Protein AF-A0A6P0RLU9-F1 (afdb_monomer)

Foldseek 3Di:
DVVVVVVVVVVVVVVVVVVVVVCCCVVVCPPLNVVVVCCLVDVVNVVVLLVVVVVLCVVVCVVDPPVLVVLVVLLSVLLSQCLVVVLPLVRNLVSCVVPLVSLAVSNLVSQLVSLCSLVVPDDPDSSSVSSNVSSLSSLQSSLVSLCPRPDHDNVSSVSSNVSHPDPDD

Mean predicted aligned error: 12.02 Å

Radius of gyration: 22.47 Å; Cα contacts (8 Å, |Δi|>4): 99; chains: 1; bounding box: 46×32×80 Å

Solvent-accessible surface area (backbone atoms only — not comparable to full-atom values): 9564 Å² total; per-residue (Å²): 115,68,69,62,53,52,53,52,52,52,51,51,53,52,51,51,53,51,49,49,52,51,47,50,50,64,70,67,42,48,71,66,55,55,52,47,53,47,42,72,72,33,67,70,51,43,53,55,50,49,54,52,49,57,61,58,45,51,68,52,54,75,78,45,62,74,90,48,48,66,41,50,54,48,50,54,51,52,38,50,52,20,55,74,51,72,40,41,51,87,69,43,48,62,57,49,67,76,40,49,89,50,60,41,76,68,34,43,52,49,53,43,51,54,48,49,59,55,67,74,63,61,59,92,47,72,67,54,53,52,51,49,50,52,50,52,49,17,53,51,38,42,33,57,43,46,70,71,47,91,69,74,57,63,68,49,39,61,51,48,48,70,65,47,92,70,80,75,130

Structure (mmCIF, N/CA/C/O backbone):
data_AF-A0A6P0RLU9-F1
#
_entry.id   AF-A0A6P0RLU9-F1
#
loop_
_atom_site.group_PDB
_atom_site.id
_atom_site.type_symbol
_atom_site.label_atom_id
_atom_site.label_alt_id
_atom_site.label_comp_id
_atom_site.label_asym_id
_atom_site.label_entity_id
_atom_site.label_seq_id
_atom_site.pdbx_PDB_ins_code
_atom_site.Cartn_x
_atom_site.Cartn_y
_atom_site.Cartn_z
_atom_site.occupancy
_atom_site.B_iso_or_equiv
_atom_site.auth_seq_id
_atom_site.auth_comp_id
_atom_site.auth_asym_id
_atom_site.auth_atom_id
_atom_site.pdbx_PDB_model_num
ATOM 1 N N . MET A 1 1 ? 27.582 -5.006 -60.484 1.00 67.69 1 MET A N 1
ATOM 2 C CA . MET A 1 1 ? 28.334 -4.699 -59.240 1.00 67.69 1 MET A CA 1
ATOM 3 C C . MET A 1 1 ? 27.873 -3.419 -58.535 1.00 67.69 1 MET A C 1
ATOM 5 O O . MET A 1 1 ? 27.678 -3.477 -57.329 1.00 67.69 1 MET A O 1
ATOM 9 N N . GLN A 1 2 ? 27.667 -2.289 -59.228 1.00 76.25 2 GLN A N 1
ATOM 10 C CA . GLN A 1 2 ? 27.333 -0.999 -58.585 1.00 76.25 2 GLN A CA 1
ATOM 11 C C . GLN A 1 2 ? 25.998 -0.976 -57.814 1.00 76.25 2 GLN A C 1
ATOM 13 O O . GLN A 1 2 ? 25.943 -0.428 -56.719 1.00 76.25 2 GLN A O 1
ATOM 18 N N . GLN A 1 3 ? 24.953 -1.633 -58.327 1.00 76.44 3 GLN A N 1
ATOM 19 C CA . GLN A 1 3 ? 23.642 -1.737 -57.660 1.00 76.44 3 GLN A CA 1
ATOM 20 C C . GLN A 1 3 ? 23.741 -2.408 -56.273 1.00 76.44 3 GLN A C 1
ATOM 22 O O . GLN A 1 3 ? 23.178 -1.929 -55.293 1.00 76.44 3 GLN A O 1
ATOM 27 N N . LEU A 1 4 ? 24.534 -3.480 -56.160 1.00 81.44 4 LEU A N 1
ATOM 28 C CA . LEU A 1 4 ? 24.747 -4.201 -54.899 1.00 81.44 4 LEU A CA 1
ATOM 29 C C . LEU A 1 4 ? 25.524 -3.358 -53.875 1.00 81.44 4 LEU A C 1
ATOM 31 O O . LEU A 1 4 ? 25.237 -3.408 -52.681 1.00 81.44 4 LEU A O 1
ATOM 35 N N . LEU A 1 5 ? 26.497 -2.574 -54.346 1.00 83.94 5 LEU A N 1
ATOM 36 C CA . LEU A 1 5 ? 27.238 -1.622 -53.516 1.00 83.94 5 LEU A CA 1
ATOM 37 C C . LEU A 1 5 ? 26.320 -0.525 -52.970 1.00 83.94 5 LEU A C 1
ATOM 39 O O . LEU A 1 5 ? 26.398 -0.205 -51.785 1.00 83.94 5 LEU A O 1
ATOM 43 N N . PHE A 1 6 ? 25.417 -0.011 -53.807 1.00 83.06 6 PHE A N 1
ATOM 44 C CA . PHE A 1 6 ? 24.455 1.010 -53.407 1.00 83.06 6 PHE A CA 1
ATOM 45 C C . PHE A 1 6 ? 23.512 0.500 -52.310 1.00 8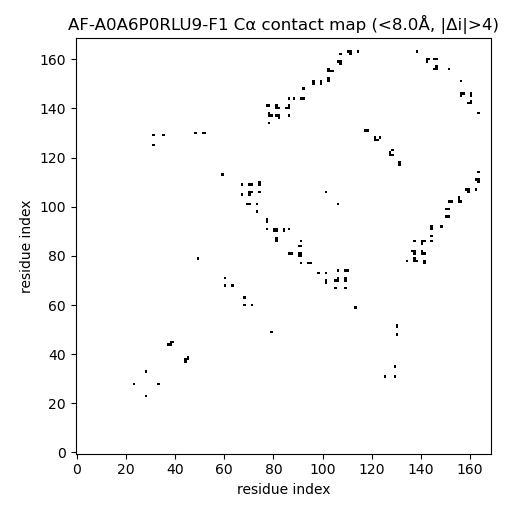3.06 6 PHE A C 1
ATOM 47 O O . PHE A 1 6 ? 23.407 1.138 -51.263 1.00 83.06 6 PHE A O 1
ATOM 54 N N . VAL A 1 7 ? 22.926 -0.691 -52.488 1.00 82.50 7 VAL A N 1
ATOM 55 C CA . VAL A 1 7 ? 22.030 -1.324 -51.500 1.00 82.50 7 VAL A CA 1
ATOM 56 C C . VAL A 1 7 ? 22.744 -1.589 -50.173 1.00 82.50 7 VAL A C 1
ATOM 58 O O . VAL A 1 7 ? 22.202 -1.285 -49.111 1.00 82.50 7 VAL A O 1
ATOM 61 N N . LYS A 1 8 ? 23.986 -2.097 -50.202 1.00 81.12 8 LYS A N 1
ATOM 62 C CA . LYS A 1 8 ? 24.776 -2.316 -48.977 1.00 81.12 8 LYS A CA 1
ATOM 63 C C . LYS A 1 8 ? 25.026 -1.016 -48.214 1.00 81.12 8 LYS A C 1
ATOM 65 O O . LYS A 1 8 ? 24.917 -0.998 -46.992 1.00 81.12 8 LYS A O 1
ATOM 70 N N . GLN A 1 9 ? 25.325 0.076 -48.918 1.00 79.19 9 GLN A N 1
ATOM 71 C CA . GLN A 1 9 ? 25.528 1.383 -48.292 1.00 79.19 9 GLN A CA 1
ATOM 72 C C . GLN A 1 9 ? 24.237 1.951 -47.695 1.00 79.19 9 GLN A C 1
ATOM 74 O O . GLN A 1 9 ? 24.283 2.550 -46.621 1.00 79.19 9 GLN A O 1
ATOM 79 N N . THR A 1 10 ? 23.088 1.756 -48.350 1.00 79.25 10 THR A N 1
ATOM 80 C CA . THR A 1 10 ? 21.798 2.204 -47.801 1.00 79.25 10 THR A CA 1
ATOM 81 C C . THR A 1 10 ? 21.406 1.392 -46.568 1.00 79.25 10 THR A C 1
ATOM 83 O O . THR A 1 10 ? 21.023 1.984 -45.562 1.00 79.25 10 THR A O 1
ATOM 86 N N . LEU A 1 11 ? 21.580 0.064 -46.595 1.00 82.00 11 LEU A N 1
ATOM 87 C CA . LEU A 1 11 ? 21.326 -0.805 -45.439 1.00 82.00 11 LEU A CA 1
ATOM 88 C C . LEU A 1 11 ? 22.230 -0.473 -44.248 1.00 82.00 11 LEU A C 1
ATOM 90 O O . LEU A 1 11 ? 21.749 -0.418 -43.120 1.00 82.00 11 LEU A O 1
ATOM 94 N N . LEU A 1 12 ? 23.521 -0.216 -44.486 1.00 81.94 12 LEU A N 1
ATOM 95 C CA . LEU A 1 12 ? 24.457 0.173 -43.426 1.00 81.94 12 LEU A CA 1
ATOM 96 C C . LEU A 1 12 ? 24.070 1.509 -42.787 1.00 81.94 12 LEU A C 1
ATOM 98 O O . LEU A 1 12 ? 24.080 1.626 -41.564 1.00 81.94 12 LEU A O 1
ATOM 102 N N . LYS A 1 13 ? 23.681 2.502 -43.595 1.00 80.38 13 LYS A N 1
ATOM 103 C CA . LYS A 1 13 ? 23.211 3.801 -43.090 1.00 80.38 13 LYS A CA 1
ATOM 104 C C . LYS A 1 13 ? 21.912 3.669 -42.294 1.00 80.38 13 LYS A C 1
ATOM 106 O O . LYS A 1 13 ? 21.786 4.285 -41.238 1.00 80.38 13 LYS A O 1
ATOM 111 N N . LEU A 1 14 ? 20.977 2.841 -42.762 1.00 82.94 14 LEU A N 1
ATOM 112 C CA . LEU A 1 14 ? 19.716 2.584 -42.068 1.00 82.94 14 LEU A CA 1
ATOM 113 C C . LEU A 1 14 ? 19.943 1.846 -40.740 1.00 82.94 14 LEU A C 1
ATOM 115 O O . LEU A 1 14 ? 19.395 2.242 -39.713 1.00 82.94 14 LEU A O 1
ATOM 119 N N . GLY A 1 15 ? 20.809 0.829 -40.741 1.00 81.81 15 GLY A N 1
ATOM 120 C CA . GLY A 1 15 ? 21.208 0.104 -39.536 1.00 81.81 15 GLY A CA 1
ATOM 121 C C . GLY A 1 15 ? 21.905 1.007 -38.520 1.00 81.81 15 GLY A C 1
ATOM 122 O O . GLY A 1 15 ? 21.578 0.965 -37.338 1.00 81.81 15 GLY A O 1
ATOM 123 N N . HIS A 1 16 ? 22.798 1.890 -38.973 1.00 82.06 16 HIS A N 1
ATOM 124 C CA . HIS A 1 16 ? 23.464 2.863 -38.107 1.00 82.06 16 HIS A CA 1
ATOM 125 C C . HIS A 1 16 ? 22.477 3.855 -37.472 1.00 82.06 16 HIS A C 1
ATOM 127 O O . HIS A 1 16 ? 22.558 4.112 -36.273 1.00 82.06 16 HIS A O 1
ATOM 133 N N . GLY A 1 17 ? 21.511 4.374 -38.239 1.00 80.50 17 GLY A N 1
ATOM 134 C CA . GLY A 1 17 ? 20.467 5.262 -37.714 1.00 80.50 17 GLY A CA 1
ATOM 135 C C . GLY A 1 17 ? 19.557 4.573 -36.691 1.00 80.50 17 GLY A C 1
ATOM 136 O O . GLY A 1 17 ? 19.234 5.153 -35.656 1.00 80.50 17 GLY A O 1
ATOM 137 N N . PHE A 1 18 ? 19.202 3.309 -36.934 1.00 78.12 18 PHE A N 1
ATOM 138 C CA . PHE A 1 18 ? 18.434 2.501 -35.986 1.00 78.12 18 PHE A CA 1
ATOM 139 C C . PHE A 1 18 ? 19.221 2.216 -34.700 1.00 78.12 18 PHE A C 1
ATOM 141 O O . PHE A 1 18 ? 18.684 2.372 -33.606 1.00 78.12 18 PHE A O 1
ATOM 148 N N . ILE A 1 19 ? 20.510 1.882 -34.809 1.00 78.62 19 ILE A N 1
ATOM 149 C CA . ILE A 1 19 ? 21.394 1.704 -33.650 1.00 78.62 19 ILE A CA 1
ATOM 150 C C . ILE A 1 19 ? 21.533 3.016 -32.876 1.00 78.62 19 ILE A C 1
ATOM 152 O O . ILE A 1 19 ? 21.448 2.992 -31.657 1.00 78.62 19 ILE A O 1
ATOM 156 N N . GLN A 1 20 ? 21.674 4.166 -33.540 1.00 77.00 20 GLN A N 1
ATOM 157 C CA . GLN A 1 20 ? 21.693 5.464 -32.859 1.00 77.00 20 GLN A CA 1
ATOM 158 C C . GLN A 1 20 ? 20.378 5.768 -32.141 1.00 77.00 20 GLN A C 1
ATOM 160 O O . GLN A 1 20 ? 20.419 6.261 -31.020 1.00 77.00 20 GLN A O 1
ATOM 165 N N . LEU A 1 21 ? 19.223 5.449 -32.729 1.00 75.00 21 LEU A N 1
ATOM 166 C CA . LEU A 1 21 ? 17.927 5.585 -32.057 1.00 75.00 21 LEU A CA 1
ATOM 167 C C . LEU A 1 21 ? 17.827 4.667 -30.836 1.00 75.00 21 LEU A C 1
ATOM 169 O O . LEU A 1 21 ? 17.420 5.127 -29.773 1.00 75.00 21 LEU A O 1
ATOM 173 N N . LEU A 1 22 ? 18.260 3.409 -30.951 1.00 73.31 22 LEU A N 1
ATOM 174 C CA . LEU A 1 22 ? 18.335 2.492 -29.815 1.00 73.31 22 LEU A CA 1
ATOM 175 C C . LEU A 1 22 ? 19.295 3.012 -28.744 1.00 73.31 22 LEU A C 1
ATOM 177 O O . LEU A 1 22 ? 18.930 3.044 -27.579 1.00 73.31 22 LEU A O 1
ATOM 181 N N . VAL A 1 23 ? 20.483 3.491 -29.110 1.00 70.12 23 VAL A N 1
ATOM 182 C CA . VAL A 1 23 ? 21.444 4.077 -28.169 1.00 70.12 23 VAL A CA 1
ATOM 183 C C . VAL A 1 23 ? 20.859 5.327 -27.519 1.00 70.12 23 VAL A C 1
ATOM 185 O O . VAL A 1 23 ? 20.955 5.457 -26.313 1.00 70.12 23 VAL A O 1
ATOM 188 N N . ILE A 1 24 ? 20.181 6.217 -28.244 1.00 65.44 24 ILE A N 1
ATOM 189 C CA . ILE A 1 24 ? 19.528 7.396 -27.654 1.00 65.44 24 ILE A CA 1
ATOM 190 C C . ILE A 1 24 ? 18.418 6.971 -26.693 1.00 65.44 24 ILE A C 1
ATOM 192 O O . ILE A 1 24 ? 18.325 7.542 -25.612 1.00 65.44 24 ILE A O 1
ATOM 196 N N . ILE A 1 25 ? 17.618 5.961 -27.039 1.00 62.41 25 ILE A N 1
ATOM 197 C CA . ILE A 1 25 ? 16.596 5.410 -26.147 1.00 62.41 25 ILE A CA 1
ATOM 198 C C . ILE A 1 25 ? 17.263 4.802 -24.909 1.00 62.41 25 ILE A C 1
ATOM 200 O O . ILE A 1 25 ? 16.915 5.190 -23.811 1.00 62.41 25 ILE A O 1
ATOM 204 N N . PHE A 1 26 ? 18.265 3.935 -25.036 1.00 61.78 26 PHE A N 1
ATOM 205 C CA . PHE A 1 26 ? 18.896 3.249 -23.900 1.00 61.78 26 PHE A CA 1
ATOM 206 C C . PHE A 1 26 ? 19.869 4.121 -23.081 1.00 61.78 26 PHE A C 1
ATOM 208 O O . PHE A 1 26 ? 20.084 3.835 -21.908 1.00 61.78 26 PHE A O 1
ATOM 215 N N . VAL A 1 27 ? 20.436 5.183 -23.662 1.00 61.50 27 VAL A N 1
ATOM 216 C CA . VAL A 1 27 ? 21.333 6.145 -22.990 1.00 61.50 27 VAL A CA 1
ATOM 217 C C . VAL A 1 27 ? 20.548 7.298 -22.360 1.00 61.50 27 VAL A C 1
ATOM 219 O O . VAL A 1 27 ? 20.943 7.778 -21.300 1.00 61.50 27 VAL A O 1
ATOM 222 N N . ARG A 1 28 ? 19.433 7.751 -22.963 1.00 55.72 28 ARG A N 1
ATOM 223 C CA . ARG A 1 28 ? 18.550 8.759 -22.339 1.00 55.72 28 ARG A CA 1
ATOM 224 C C . ARG A 1 28 ? 17.509 8.164 -21.412 1.00 55.72 28 ARG A C 1
ATOM 226 O O . ARG A 1 28 ? 17.040 8.893 -20.543 1.00 55.72 28 ARG A O 1
ATOM 233 N N . LEU A 1 29 ? 17.115 6.902 -21.586 1.00 55.91 29 LEU A N 1
ATOM 234 C CA . LEU A 1 29 ? 16.236 6.242 -20.633 1.00 55.91 29 LEU A CA 1
ATOM 235 C C . LEU A 1 29 ? 17.059 6.006 -19.365 1.00 55.91 29 LEU A C 1
ATOM 237 O O . LEU A 1 29 ? 18.016 5.230 -19.399 1.00 55.91 29 LEU A O 1
ATOM 241 N N . PRO A 1 30 ? 16.734 6.677 -18.248 1.00 72.44 30 PRO A N 1
ATOM 242 C CA . PRO A 1 30 ? 17.476 6.482 -17.018 1.00 72.44 30 PRO A CA 1
ATOM 243 C C . PRO A 1 30 ? 17.454 4.992 -16.682 1.00 72.44 30 PRO A C 1
ATOM 245 O O . PRO A 1 30 ? 16.395 4.367 -16.761 1.00 72.44 30 PRO A O 1
ATOM 248 N N . VAL A 1 31 ? 18.583 4.418 -16.259 1.00 66.12 31 VAL A N 1
ATOM 249 C CA . VAL A 1 31 ? 18.664 3.019 -15.787 1.00 66.12 31 VAL A CA 1
ATOM 250 C C . VAL A 1 31 ? 17.548 2.712 -14.774 1.00 66.12 31 VAL A C 1
ATOM 252 O O . VAL A 1 31 ? 17.006 1.610 -14.741 1.00 66.12 31 VAL A O 1
ATOM 255 N N . VAL A 1 32 ? 17.128 3.725 -14.013 1.00 62.94 32 VAL A N 1
ATOM 256 C CA . VAL A 1 32 ? 15.969 3.713 -13.112 1.00 62.94 32 VAL A CA 1
ATOM 257 C C . VAL A 1 32 ? 14.647 3.412 -13.831 1.00 62.94 32 VAL A C 1
ATOM 259 O O . VAL A 1 32 ? 13.889 2.571 -13.360 1.00 62.94 32 VAL A O 1
ATOM 262 N N . VAL A 1 33 ? 14.364 4.051 -14.969 1.00 67.44 33 VAL A N 1
ATOM 263 C CA . VAL A 1 33 ? 13.135 3.837 -15.752 1.00 67.44 33 VAL A CA 1
ATOM 264 C C . VAL A 1 33 ? 13.154 2.470 -16.425 1.00 67.44 33 VAL A C 1
ATOM 266 O O . VAL A 1 33 ? 12.143 1.777 -16.405 1.00 67.44 33 VAL A O 1
ATOM 269 N N . LEU A 1 34 ? 14.303 2.028 -16.944 1.00 70.12 34 LEU A N 1
ATOM 270 C CA . LEU A 1 34 ? 14.432 0.663 -17.459 1.00 70.12 34 LEU A CA 1
ATOM 271 C C . LEU A 1 34 ? 14.164 -0.360 -16.347 1.00 70.12 34 LEU A C 1
ATOM 273 O O . LEU A 1 34 ? 13.366 -1.275 -16.521 1.00 70.12 34 LEU A O 1
ATOM 277 N N . THR A 1 35 ? 14.766 -0.165 -15.173 1.00 64.25 35 THR A N 1
ATOM 278 C CA . THR A 1 35 ? 14.547 -1.048 -14.021 1.00 64.25 35 THR A CA 1
ATOM 279 C C . THR A 1 35 ? 13.091 -1.009 -13.551 1.00 64.25 35 THR A C 1
ATOM 281 O O . THR A 1 35 ? 12.541 -2.049 -13.202 1.00 64.25 35 THR A O 1
ATOM 284 N N . LEU A 1 36 ? 12.428 0.150 -13.609 1.00 66.06 36 LEU A N 1
ATOM 285 C CA . LEU A 1 36 ? 11.003 0.288 -13.308 1.00 66.06 36 LEU A CA 1
ATOM 286 C C . LEU A 1 36 ? 10.142 -0.530 -14.272 1.00 66.06 36 LEU A C 1
ATOM 288 O O . LEU A 1 36 ? 9.277 -1.284 -13.836 1.00 66.06 36 LEU A O 1
ATOM 292 N N . VAL A 1 37 ? 10.406 -0.415 -15.573 1.00 69.19 37 VAL A N 1
ATOM 293 C CA . VAL A 1 37 ? 9.702 -1.172 -16.612 1.00 69.19 37 VAL A CA 1
ATOM 294 C C . VAL A 1 37 ? 9.896 -2.673 -16.396 1.00 69.19 37 VAL A C 1
ATOM 296 O O . VAL A 1 37 ? 8.931 -3.431 -16.450 1.00 69.19 37 VAL A O 1
ATOM 299 N N . LEU A 1 38 ? 11.108 -3.109 -16.040 1.00 70.88 38 LEU A N 1
ATOM 300 C CA . LEU A 1 38 ? 11.364 -4.506 -15.693 1.00 70.88 38 LEU A CA 1
ATOM 301 C C . LEU A 1 38 ? 10.573 -4.937 -14.442 1.00 70.88 38 LEU A C 1
ATOM 303 O O . LEU A 1 38 ? 9.959 -5.997 -14.443 1.00 70.88 38 LEU A O 1
ATOM 307 N N . VAL A 1 39 ? 10.513 -4.128 -13.383 1.00 67.38 39 VAL A N 1
ATOM 308 C CA . VAL A 1 39 ? 9.715 -4.452 -12.182 1.00 67.38 39 VAL A CA 1
ATOM 309 C C . VAL A 1 39 ? 8.214 -4.516 -12.496 1.00 67.38 39 VAL A C 1
ATOM 311 O O . VAL A 1 39 ? 7.500 -5.353 -11.940 1.00 67.38 39 VAL A O 1
ATOM 314 N N . LEU A 1 40 ? 7.720 -3.677 -13.408 1.00 64.88 40 LEU A N 1
ATOM 315 C CA . LEU A 1 40 ? 6.325 -3.714 -13.842 1.00 64.88 40 LEU A CA 1
ATOM 316 C C . LEU A 1 40 ? 6.012 -4.966 -14.669 1.00 64.88 40 LEU A C 1
ATOM 318 O O . LEU A 1 40 ? 4.943 -5.543 -14.483 1.00 64.88 40 LEU A O 1
ATOM 322 N N . ILE A 1 41 ? 6.930 -5.409 -15.527 1.00 70.25 41 ILE A N 1
ATOM 323 C CA . ILE A 1 41 ? 6.706 -6.540 -16.439 1.00 70.25 41 ILE A CA 1
ATOM 324 C C . ILE A 1 41 ? 6.999 -7.892 -15.772 1.00 70.25 41 ILE A C 1
ATOM 326 O O . ILE A 1 41 ? 6.335 -8.875 -16.083 1.00 70.25 41 ILE A O 1
ATOM 330 N N . PHE A 1 42 ? 7.966 -7.965 -14.850 1.00 75.38 42 PHE A N 1
ATOM 331 C CA . PHE A 1 42 ? 8.451 -9.226 -14.282 1.00 75.38 42 PHE A CA 1
ATOM 332 C C . PHE A 1 42 ? 7.962 -9.453 -12.835 1.00 75.38 42 PHE A C 1
ATOM 334 O O . PHE A 1 42 ? 8.515 -8.875 -11.890 1.00 75.38 42 PHE A O 1
ATOM 341 N N . PRO A 1 43 ? 7.008 -10.380 -12.600 1.00 69.06 43 PRO A N 1
ATOM 342 C CA . PRO A 1 43 ? 6.491 -10.690 -11.260 1.00 69.06 43 PRO A CA 1
ATOM 343 C C . PRO A 1 43 ? 7.563 -11.198 -10.283 1.00 69.06 43 PRO A C 1
ATOM 345 O O . PRO A 1 43 ? 7.455 -11.029 -9.070 1.00 69.06 43 PRO A O 1
ATOM 348 N N . SER A 1 44 ? 8.623 -11.827 -10.794 1.00 66.50 44 SER A N 1
ATOM 349 C CA . SER A 1 44 ? 9.785 -12.284 -10.022 1.00 66.50 44 SER A CA 1
ATOM 350 C C . SER A 1 44 ? 10.567 -11.131 -9.386 1.00 66.50 44 SER A C 1
ATOM 352 O O . SER A 1 44 ? 11.010 -11.265 -8.245 1.00 66.50 44 SER A O 1
ATOM 354 N N . LEU A 1 45 ? 10.687 -9.985 -10.066 1.00 69.44 45 LEU A N 1
ATOM 355 C CA . LEU A 1 45 ? 11.304 -8.790 -9.487 1.00 69.44 45 LEU A CA 1
ATOM 356 C C . LEU A 1 45 ? 10.404 -8.178 -8.412 1.00 69.44 45 LEU A C 1
ATOM 358 O O . LEU A 1 45 ? 10.898 -7.883 -7.324 1.00 69.44 45 LEU A O 1
ATOM 362 N N . ARG A 1 46 ? 9.086 -8.092 -8.661 1.00 69.69 46 ARG A N 1
ATOM 363 C CA . ARG A 1 46 ? 8.114 -7.657 -7.640 1.00 69.69 46 ARG A CA 1
ATOM 364 C C . ARG A 1 46 ? 8.243 -8.499 -6.368 1.00 69.69 46 ARG A C 1
ATOM 366 O O . ARG A 1 46 ? 8.433 -7.945 -5.292 1.00 69.69 46 ARG A O 1
ATOM 373 N N . ARG A 1 47 ? 8.263 -9.835 -6.485 1.00 68.69 47 ARG A N 1
ATOM 374 C CA . ARG A 1 47 ? 8.453 -10.753 -5.340 1.00 68.69 47 ARG A CA 1
ATOM 375 C C . ARG A 1 47 ? 9.718 -10.455 -4.526 1.00 68.69 47 ARG A C 1
ATOM 377 O O . ARG A 1 47 ? 9.646 -10.415 -3.301 1.00 68.69 47 ARG A O 1
ATOM 384 N N . LYS A 1 48 ? 10.854 -10.196 -5.184 1.00 70.69 48 LYS A N 1
ATOM 385 C CA . LYS A 1 48 ? 12.124 -9.853 -4.512 1.00 70.69 48 LYS A CA 1
ATOM 386 C C . LYS A 1 48 ? 12.069 -8.500 -3.786 1.00 70.69 48 LYS A C 1
ATOM 388 O O . LYS A 1 48 ? 12.664 -8.338 -2.723 1.00 70.69 48 LYS A O 1
ATOM 393 N N . LEU A 1 49 ? 11.350 -7.528 -4.342 1.00 67.12 49 LEU A N 1
ATOM 394 C CA . LEU A 1 49 ? 11.077 -6.245 -3.688 1.00 67.12 49 LEU A CA 1
ATOM 395 C C . LEU A 1 49 ? 10.179 -6.418 -2.454 1.00 67.12 49 LEU A C 1
ATOM 397 O O . LEU A 1 49 ? 10.432 -5.807 -1.418 1.00 67.12 49 LEU A O 1
ATOM 401 N N . TYR A 1 50 ? 9.192 -7.312 -2.507 1.00 65.75 50 TYR A N 1
ATOM 402 C CA . TYR A 1 50 ? 8.341 -7.601 -1.352 1.00 65.75 50 TYR A CA 1
ATOM 403 C C . TYR A 1 50 ? 9.066 -8.316 -0.216 1.00 65.75 50 TYR A C 1
ATOM 405 O O . TYR A 1 50 ? 8.839 -7.977 0.944 1.00 65.75 50 TYR A O 1
ATOM 413 N N . SER A 1 51 ? 9.971 -9.252 -0.513 1.00 64.75 51 SER A N 1
ATOM 414 C CA . SER A 1 51 ? 10.779 -9.877 0.541 1.00 64.75 51 SER A CA 1
ATOM 415 C C . SER A 1 51 ? 11.652 -8.846 1.263 1.00 64.75 51 SER A C 1
ATOM 417 O O . SER A 1 51 ? 11.776 -8.891 2.481 1.00 64.75 51 SER A O 1
ATOM 419 N N . GLN A 1 52 ? 12.194 -7.862 0.535 1.00 66.69 52 GLN A N 1
ATOM 420 C CA . GLN A 1 52 ? 12.941 -6.741 1.123 1.00 66.69 52 GLN A CA 1
ATOM 421 C C . GLN A 1 52 ? 12.053 -5.863 2.017 1.00 66.69 52 GLN A C 1
ATOM 423 O O . GLN A 1 52 ? 12.473 -5.445 3.097 1.00 66.69 52 GLN A O 1
ATOM 428 N N . ILE A 1 53 ? 10.810 -5.609 1.594 1.00 65.25 53 ILE A N 1
ATOM 429 C CA . ILE A 1 53 ? 9.818 -4.876 2.391 1.00 65.25 53 ILE A CA 1
ATOM 430 C C . ILE A 1 53 ? 9.537 -5.603 3.706 1.00 65.25 53 ILE A C 1
ATOM 432 O O . ILE A 1 53 ? 9.600 -4.957 4.747 1.00 65.25 53 ILE A O 1
ATOM 436 N N . LEU A 1 54 ? 9.293 -6.917 3.658 1.00 64.50 54 LEU A N 1
ATOM 437 C CA . LEU A 1 54 ? 9.006 -7.741 4.835 1.00 64.50 54 LEU A CA 1
ATOM 438 C C . LEU A 1 54 ? 10.173 -7.742 5.838 1.00 64.50 54 LEU A C 1
ATOM 440 O O . LEU A 1 54 ? 9.962 -7.590 7.040 1.00 64.50 54 LEU A O 1
ATOM 444 N N . ILE A 1 55 ? 11.410 -7.839 5.336 1.00 61.16 55 ILE A N 1
ATOM 445 C CA . ILE A 1 55 ? 12.633 -7.755 6.151 1.00 61.16 55 ILE A CA 1
ATOM 446 C C . ILE A 1 55 ? 12.761 -6.368 6.798 1.00 61.16 55 ILE A C 1
ATOM 448 O O . ILE A 1 55 ? 13.079 -6.255 7.978 1.00 61.16 55 ILE A O 1
ATOM 452 N N . THR A 1 56 ? 12.457 -5.303 6.054 1.00 63.34 56 THR A N 1
ATOM 453 C CA . THR A 1 56 ? 12.541 -3.919 6.553 1.00 63.34 56 THR A CA 1
ATOM 454 C C . THR A 1 56 ? 11.468 -3.624 7.607 1.00 63.34 56 THR A C 1
ATOM 456 O O . THR A 1 56 ? 11.717 -2.890 8.561 1.00 63.34 56 THR A O 1
ATOM 459 N N . THR A 1 57 ? 10.269 -4.198 7.471 1.00 64.88 57 THR A N 1
ATOM 460 C CA . THR A 1 57 ? 9.175 -4.002 8.435 1.00 64.88 57 THR A CA 1
ATOM 461 C C . THR A 1 57 ? 9.390 -4.734 9.757 1.00 64.88 57 THR A C 1
ATOM 463 O O . THR A 1 57 ? 8.786 -4.340 10.749 1.00 64.88 57 THR A O 1
ATOM 466 N N . ALA A 1 58 ? 10.277 -5.734 9.816 1.00 67.38 58 ALA A N 1
ATOM 467 C CA . ALA A 1 58 ? 10.586 -6.446 11.058 1.00 67.38 58 ALA A CA 1
ATOM 468 C C . ALA A 1 58 ? 11.132 -5.502 12.149 1.00 67.38 58 ALA A C 1
ATOM 470 O O . ALA A 1 58 ? 10.659 -5.536 13.282 1.00 67.38 58 ALA A O 1
ATOM 471 N N . GLY A 1 59 ? 12.034 -4.581 11.786 1.00 70.69 59 GLY A N 1
ATOM 472 C CA . GLY A 1 59 ? 12.562 -3.578 12.721 1.00 70.69 59 GLY A CA 1
ATOM 473 C C . GLY A 1 59 ? 11.553 -2.489 13.112 1.00 70.69 59 GLY A C 1
ATOM 474 O O . GLY A 1 59 ? 11.686 -1.877 14.169 1.00 70.69 59 GLY A O 1
ATOM 475 N N . ILE A 1 60 ? 10.527 -2.247 12.284 1.00 71.56 60 ILE A N 1
ATOM 476 C CA . ILE A 1 60 ? 9.402 -1.364 12.639 1.00 71.56 60 ILE A CA 1
ATOM 477 C C . ILE A 1 60 ? 8.506 -2.069 13.661 1.00 71.56 60 ILE A C 1
ATOM 479 O O . ILE A 1 60 ? 8.126 -1.461 14.656 1.00 71.56 60 ILE A O 1
ATOM 483 N N . ARG A 1 61 ? 8.213 -3.356 13.438 1.00 78.69 61 ARG A N 1
ATOM 484 C CA . ARG A 1 61 ? 7.349 -4.176 14.296 1.00 78.69 61 ARG A CA 1
ATOM 485 C C . ARG A 1 61 ? 7.874 -4.279 15.727 1.00 78.69 61 ARG A C 1
ATOM 487 O O . ARG A 1 61 ? 7.088 -4.177 16.657 1.00 78.69 61 ARG A O 1
ATOM 494 N N . GLU A 1 62 ? 9.187 -4.423 15.899 1.00 79.38 62 GLU A N 1
ATOM 495 C CA . GLU A 1 62 ? 9.833 -4.506 17.220 1.00 79.38 62 GLU A CA 1
ATOM 496 C C . GLU A 1 62 ? 9.657 -3.230 18.060 1.00 79.38 62 GLU A C 1
ATOM 498 O O . GLU A 1 62 ? 9.511 -3.293 19.276 1.00 79.38 62 GLU A O 1
ATOM 503 N N . LYS A 1 63 ? 9.633 -2.058 17.416 1.00 79.38 63 LYS A N 1
ATOM 504 C CA . LYS A 1 63 ? 9.505 -0.755 18.093 1.00 79.38 63 LYS A CA 1
ATOM 505 C C . LYS A 1 63 ? 8.056 -0.323 18.306 1.00 79.38 63 LYS A C 1
ATOM 507 O O . LYS A 1 63 ? 7.812 0.746 18.865 1.00 79.38 63 LYS A O 1
ATOM 512 N N . LEU A 1 64 ? 7.104 -1.108 17.813 1.00 81.88 64 LEU A N 1
ATOM 513 C CA . LEU A 1 64 ? 5.707 -0.732 17.746 1.00 81.88 64 LEU A CA 1
ATOM 514 C C . LEU A 1 64 ? 4.902 -1.434 18.850 1.00 81.88 64 LE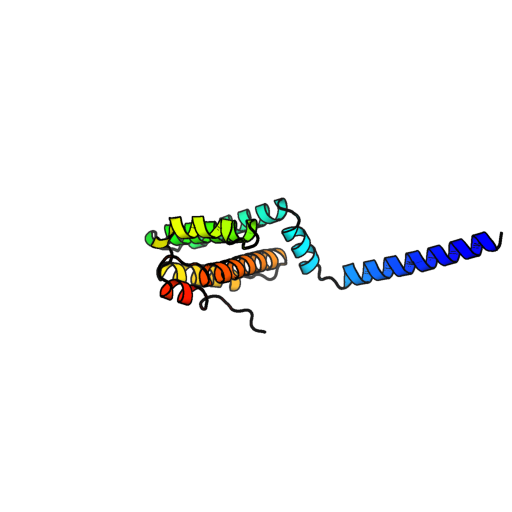U A C 1
ATOM 516 O O . LEU A 1 64 ? 5.050 -2.644 19.013 1.00 81.88 64 LEU A O 1
ATOM 520 N N . PRO A 1 65 ? 4.016 -0.720 19.571 1.00 83.62 65 PRO A N 1
ATOM 521 C CA . PRO A 1 65 ? 3.103 -1.337 20.529 1.00 83.62 65 PRO A CA 1
ATOM 522 C C . PRO A 1 65 ? 2.310 -2.495 19.911 1.00 83.62 65 PRO A C 1
ATOM 524 O O . PRO A 1 65 ? 1.790 -2.347 18.804 1.00 83.62 65 PRO A O 1
ATOM 527 N N . ASP A 1 66 ? 2.130 -3.590 20.655 1.00 84.81 66 ASP A N 1
ATOM 528 C CA . ASP A 1 66 ? 1.432 -4.803 20.188 1.00 84.81 66 ASP A CA 1
ATOM 529 C C . ASP A 1 66 ? 0.047 -4.511 19.601 1.00 84.81 66 ASP A C 1
ATOM 531 O O . ASP A 1 66 ? -0.341 -5.065 18.571 1.00 84.81 66 ASP A O 1
ATOM 535 N N . LYS A 1 67 ? -0.678 -3.555 20.199 1.00 83.75 67 LYS A N 1
ATOM 536 C CA . LYS A 1 67 ? -2.006 -3.125 19.734 1.00 83.75 67 LYS A CA 1
ATOM 537 C C . LYS A 1 67 ? -2.024 -2.583 18.300 1.00 83.75 67 LYS A C 1
ATOM 539 O O . LYS A 1 67 ? -3.101 -2.456 17.733 1.00 83.75 67 LYS A O 1
ATOM 544 N N . LEU A 1 68 ? -0.866 -2.210 17.750 1.00 86.31 68 LEU A N 1
ATOM 545 C CA . LEU A 1 68 ? -0.725 -1.659 16.405 1.00 86.31 68 LEU A CA 1
ATOM 546 C C . LEU A 1 68 ? -0.188 -2.677 15.385 1.00 86.31 68 LEU A C 1
ATOM 548 O O . LEU A 1 68 ? -0.098 -2.365 14.196 1.00 86.31 68 LEU A O 1
ATOM 552 N N . HIS A 1 69 ? 0.181 -3.891 15.815 1.00 86.69 69 HIS A N 1
ATOM 553 C CA . HIS A 1 69 ? 0.692 -4.923 14.903 1.00 86.69 69 HIS A CA 1
ATOM 554 C C . HIS A 1 69 ? -0.366 -5.327 13.880 1.00 86.69 69 HIS A C 1
ATOM 556 O O . HIS A 1 69 ? -0.038 -5.487 12.711 1.00 86.69 69 HIS A O 1
ATOM 562 N N . SER A 1 70 ? -1.640 -5.385 14.279 1.00 89.94 70 SER A N 1
ATOM 563 C CA . SER A 1 70 ? -2.735 -5.722 13.361 1.00 89.94 70 SER A CA 1
A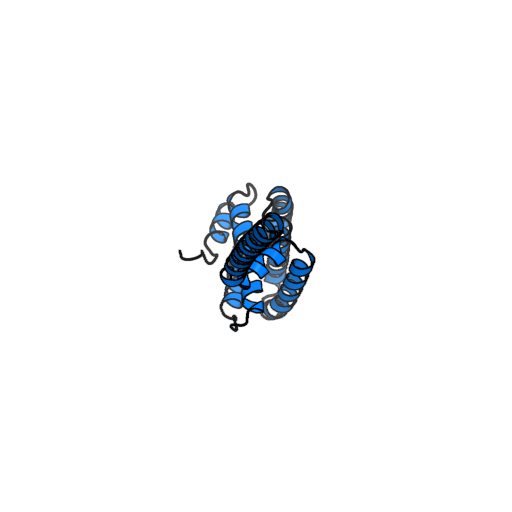TOM 564 C C . SER A 1 70 ? -2.911 -4.693 12.232 1.00 89.94 70 SER A C 1
ATOM 566 O O . SER A 1 70 ? -3.170 -5.064 11.088 1.00 89.94 70 SER A O 1
ATOM 568 N N . GLN A 1 71 ? -2.698 -3.405 12.521 1.00 89.88 71 GLN A N 1
ATOM 569 C CA . GLN A 1 71 ? -2.728 -2.317 11.544 1.00 89.88 71 GLN A CA 1
ATOM 570 C C . GLN A 1 71 ? -1.499 -2.363 10.633 1.00 89.88 71 GLN A C 1
ATOM 572 O O . GLN A 1 71 ? -1.616 -2.098 9.438 1.00 89.88 71 GLN A O 1
ATOM 577 N N . LEU A 1 72 ? -0.328 -2.719 11.173 1.00 86.94 72 LEU A N 1
ATOM 578 C CA . LEU A 1 72 ? 0.885 -2.912 10.379 1.00 86.94 72 LEU A CA 1
ATOM 579 C C . LEU A 1 72 ? 0.750 -4.102 9.419 1.00 86.94 72 LEU A C 1
ATOM 581 O O . LEU A 1 72 ? 1.088 -3.973 8.243 1.00 86.94 72 LEU A O 1
ATOM 585 N N . ASP A 1 73 ? 0.222 -5.229 9.892 1.00 88.69 73 ASP A N 1
ATOM 586 C CA . ASP A 1 73 ? -0.003 -6.424 9.076 1.00 88.69 73 ASP A CA 1
ATOM 587 C C . ASP A 1 73 ? -1.014 -6.132 7.957 1.00 88.69 73 ASP A C 1
ATOM 589 O O . ASP A 1 73 ? -0.772 -6.456 6.790 1.00 88.69 73 ASP A O 1
ATOM 593 N N . PHE A 1 74 ? -2.098 -5.420 8.283 1.00 91.94 74 PHE A N 1
ATOM 594 C CA . PHE A 1 74 ? -3.059 -4.943 7.292 1.00 91.94 74 PHE A CA 1
ATOM 595 C C . PHE A 1 74 ? -2.432 -3.971 6.285 1.00 91.94 74 PHE A C 1
ATOM 597 O O . PHE A 1 74 ? -2.643 -4.133 5.084 1.00 91.94 74 PHE A O 1
ATOM 604 N N . LEU A 1 75 ? -1.605 -3.015 6.729 1.00 89.06 75 LEU A N 1
ATOM 605 C CA . LEU A 1 75 ? -0.892 -2.100 5.834 1.00 89.06 75 LEU A CA 1
ATOM 606 C C . LEU A 1 75 ? -0.004 -2.865 4.839 1.00 89.06 75 LEU A C 1
ATOM 608 O O . LEU A 1 75 ? 0.007 -2.567 3.645 1.00 89.06 75 LEU A O 1
ATOM 612 N N . ILE A 1 76 ? 0.742 -3.865 5.309 1.00 86.38 76 ILE A N 1
ATOM 613 C CA . ILE A 1 76 ? 1.594 -4.686 4.442 1.00 86.38 76 ILE A CA 1
ATOM 614 C C . ILE A 1 76 ? 0.736 -5.439 3.420 1.00 86.38 76 ILE A C 1
ATOM 616 O O . ILE A 1 76 ? 1.048 -5.418 2.227 1.00 86.38 76 ILE A O 1
ATOM 620 N N . GLN A 1 77 ? -0.353 -6.064 3.869 1.00 90.81 77 GLN A N 1
ATOM 621 C CA . GLN A 1 77 ? -1.243 -6.840 3.011 1.00 90.81 77 GLN A CA 1
ATOM 622 C C . GLN A 1 77 ? -1.928 -5.968 1.951 1.00 90.81 77 GLN A C 1
ATOM 624 O O . GLN A 1 77 ? -1.929 -6.323 0.770 1.00 90.81 77 GLN A O 1
ATOM 629 N N . VAL A 1 78 ? -2.465 -4.806 2.333 1.00 90.88 78 VAL A N 1
ATOM 630 C CA . VAL A 1 78 ? -3.183 -3.925 1.404 1.00 90.88 78 VAL A CA 1
ATOM 631 C C . VAL A 1 78 ? -2.244 -3.306 0.371 1.00 90.88 78 VAL A C 1
ATOM 633 O O . VAL A 1 78 ? -2.591 -3.262 -0.809 1.00 90.88 78 VAL A O 1
ATOM 636 N N . LEU A 1 79 ? -1.019 -2.924 0.752 1.00 87.88 79 LEU A N 1
ATOM 637 C CA . LEU A 1 79 ? -0.025 -2.422 -0.202 1.00 87.88 79 LEU A CA 1
ATOM 638 C C . LEU A 1 79 ? 0.444 -3.512 -1.171 1.00 87.88 79 LEU A C 1
ATOM 640 O O . LEU A 1 79 ? 0.647 -3.233 -2.352 1.00 87.88 79 LEU A O 1
ATOM 644 N N . GLN A 1 80 ? 0.580 -4.757 -0.705 1.00 85.75 80 GLN A N 1
ATOM 645 C CA . GLN A 1 80 ? 0.885 -5.896 -1.573 1.00 85.75 80 GLN A CA 1
ATOM 646 C C . GLN A 1 80 ? -0.225 -6.136 -2.592 1.00 85.75 80 GLN A C 1
ATOM 648 O O . GLN A 1 80 ? 0.045 -6.189 -3.791 1.00 85.75 80 GLN A O 1
ATOM 653 N N . VAL A 1 81 ? -1.471 -6.264 -2.131 1.00 90.12 81 VAL A N 1
ATOM 654 C CA . VAL A 1 81 ? -2.619 -6.502 -3.015 1.00 90.12 81 VAL A CA 1
ATOM 655 C C . VAL A 1 81 ? -2.769 -5.363 -4.016 1.00 90.12 81 VAL A C 1
ATOM 657 O O . VAL A 1 81 ? -2.942 -5.620 -5.207 1.00 90.12 81 VAL A O 1
ATOM 660 N N . THR A 1 82 ? -2.599 -4.120 -3.572 1.00 89.56 82 THR A N 1
ATOM 661 C CA . THR A 1 82 ? -2.649 -2.944 -4.445 1.00 89.56 82 THR A CA 1
ATOM 662 C C . THR A 1 82 ? -1.595 -3.021 -5.545 1.00 89.56 82 THR A C 1
ATOM 664 O O . THR A 1 82 ? -1.921 -2.925 -6.725 1.00 89.56 82 THR A O 1
ATOM 667 N N . ALA A 1 83 ? -0.335 -3.281 -5.201 1.00 82.31 83 ALA A N 1
ATOM 668 C CA . ALA A 1 83 ? 0.725 -3.309 -6.201 1.00 82.31 83 ALA A CA 1
ATOM 669 C C . ALA A 1 83 ? 0.742 -4.585 -7.067 1.00 82.31 83 ALA A C 1
ATOM 671 O O . ALA A 1 83 ? 1.271 -4.553 -8.177 1.00 82.31 83 ALA A O 1
ATOM 672 N N . TYR A 1 84 ? 0.166 -5.710 -6.631 1.00 84.88 84 TYR A N 1
ATOM 673 C CA . TYR A 1 84 ? -0.033 -6.881 -7.502 1.00 84.88 84 TYR A CA 1
ATOM 674 C C . TYR A 1 84 ? -1.199 -6.710 -8.471 1.00 84.88 84 TYR A C 1
ATOM 676 O O . TYR A 1 84 ? -1.113 -7.166 -9.609 1.00 84.88 84 TYR A O 1
ATOM 684 N N . SER A 1 85 ? -2.262 -6.046 -8.028 1.00 88.62 85 SER A N 1
ATOM 685 C CA . SER A 1 85 ? -3.455 -5.796 -8.834 1.00 88.62 85 SER A CA 1
ATOM 686 C C . SER A 1 85 ? -3.351 -4.534 -9.698 1.00 88.62 85 SER A C 1
ATOM 688 O O . SER A 1 85 ? -4.290 -4.228 -10.426 1.00 88.62 85 SER A O 1
ATOM 690 N N . ASN A 1 86 ? -2.222 -3.813 -9.632 1.00 85.50 86 ASN A N 1
ATOM 691 C CA . ASN A 1 86 ? -2.032 -2.489 -10.233 1.00 85.50 86 ASN A CA 1
ATOM 692 C C . ASN A 1 86 ? -3.175 -1.518 -9.862 1.00 85.50 86 ASN A C 1
ATOM 694 O O . ASN A 1 86 ? -3.727 -0.844 -10.728 1.00 85.50 86 ASN A O 1
ATOM 698 N N . GLY A 1 87 ? -3.571 -1.497 -8.589 1.00 86.25 87 GLY A N 1
ATOM 699 C CA . GLY A 1 87 ? -4.628 -0.610 -8.107 1.00 86.25 87 GLY A CA 1
ATOM 700 C C . GLY A 1 87 ? -6.050 -1.033 -8.489 1.00 86.25 87 GLY A C 1
ATOM 701 O O . GLY A 1 87 ? -6.962 -0.219 -8.357 1.00 86.25 87 GLY A O 1
ATOM 702 N N . ASN A 1 88 ? -6.271 -2.269 -8.959 1.00 92.38 88 ASN A N 1
ATOM 703 C CA . ASN A 1 88 ? -7.613 -2.730 -9.320 1.00 92.38 88 ASN A CA 1
ATOM 704 C C . ASN A 1 88 ? -8.525 -2.802 -8.081 1.00 92.38 88 ASN A C 1
ATOM 706 O O . ASN A 1 88 ? -8.365 -3.665 -7.210 1.00 92.38 88 ASN A O 1
ATOM 710 N N . SER A 1 89 ? -9.518 -1.915 -8.042 1.00 94.19 89 SER A N 1
ATOM 711 C CA . SER A 1 89 ? -10.493 -1.800 -6.959 1.00 94.19 89 SER A CA 1
ATOM 712 C C . SER A 1 89 ? -11.322 -3.063 -6.749 1.00 94.19 89 SER A C 1
ATOM 714 O O . SER A 1 89 ? -11.637 -3.379 -5.607 1.00 94.19 89 SER A O 1
ATOM 716 N N . GLU A 1 90 ? -11.599 -3.847 -7.793 1.00 95.38 90 GLU A N 1
ATOM 717 C CA . GLU A 1 90 ? -12.339 -5.112 -7.675 1.00 95.38 90 GLU A CA 1
ATOM 718 C C . GLU A 1 90 ? -11.598 -6.139 -6.807 1.00 95.38 90 GLU A C 1
ATOM 720 O O . GLU A 1 90 ? -12.220 -6.972 -6.149 1.00 95.38 90 GLU A O 1
ATOM 725 N N . VAL A 1 91 ? -10.263 -6.058 -6.765 1.00 95.50 91 VAL A N 1
ATOM 726 C CA . VAL A 1 91 ? -9.417 -6.916 -5.925 1.00 95.50 91 VAL A CA 1
ATOM 727 C C . VAL A 1 91 ? -9.207 -6.297 -4.540 1.00 95.50 91 VAL A C 1
ATOM 729 O O . VAL A 1 91 ? -9.152 -7.011 -3.539 1.00 95.50 91 VAL A O 1
ATOM 732 N N . ILE A 1 92 ? -9.089 -4.970 -4.466 1.00 95.06 92 ILE A N 1
ATOM 733 C CA . ILE A 1 92 ? -8.764 -4.252 -3.226 1.00 95.06 92 ILE A CA 1
ATOM 734 C C . ILE A 1 92 ? -9.993 -4.117 -2.313 1.00 95.06 92 ILE A C 1
ATOM 736 O O . ILE A 1 92 ? -9.880 -4.315 -1.106 1.00 95.06 92 ILE A O 1
ATOM 740 N N . TYR A 1 93 ? -11.176 -3.817 -2.851 1.00 95.62 93 TYR A N 1
ATOM 741 C CA . TYR A 1 93 ? -12.378 -3.532 -2.056 1.00 95.62 93 TYR A CA 1
ATOM 742 C C . TYR A 1 93 ? -12.833 -4.681 -1.151 1.00 95.62 93 TYR A C 1
ATOM 744 O O . TYR A 1 93 ? -13.143 -4.396 0.008 1.00 95.62 93 TYR A O 1
ATOM 752 N N . PRO A 1 94 ? -12.815 -5.960 -1.577 1.00 96.38 94 PRO A N 1
ATOM 753 C CA . PRO A 1 94 ? -13.112 -7.071 -0.674 1.00 96.38 94 PRO A CA 1
ATOM 754 C C . PRO A 1 94 ? -12.172 -7.118 0.538 1.00 96.38 94 PRO A C 1
ATOM 756 O O . PRO A 1 94 ? -12.609 -7.395 1.655 1.00 96.38 94 PRO A O 1
ATOM 759 N N . LEU A 1 95 ? -10.888 -6.793 0.343 1.00 96.12 95 LEU A N 1
ATOM 760 C CA . LEU A 1 95 ? -9.911 -6.745 1.429 1.00 96.12 95 LEU A CA 1
ATOM 761 C C . LEU A 1 95 ? -10.202 -5.596 2.403 1.00 96.12 95 LEU A C 1
ATOM 763 O O . LEU A 1 95 ? -10.113 -5.795 3.615 1.00 96.12 95 LEU A O 1
ATOM 767 N N . LEU A 1 96 ? -10.566 -4.415 1.893 1.00 94.88 96 LEU A N 1
ATOM 768 C CA . LEU A 1 96 ? -10.950 -3.272 2.730 1.00 94.88 96 LEU A CA 1
ATOM 769 C C . LEU A 1 96 ? -12.228 -3.564 3.518 1.00 94.88 96 LEU A C 1
ATOM 771 O O . LEU A 1 96 ? -12.292 -3.297 4.714 1.00 94.88 96 LEU A O 1
ATOM 775 N N . GLN A 1 97 ? -13.222 -4.169 2.868 1.00 95.19 97 GLN A N 1
ATOM 776 C CA . GLN A 1 97 ? -14.488 -4.543 3.493 1.00 95.19 97 GLN A CA 1
ATOM 777 C C . GLN A 1 97 ? -14.292 -5.546 4.638 1.00 95.19 97 GLN A C 1
ATOM 779 O O . GLN A 1 97 ? -14.964 -5.443 5.661 1.00 95.19 97 GLN A O 1
ATOM 784 N N . ALA A 1 98 ? -13.356 -6.487 4.501 1.00 95.81 98 ALA A N 1
ATOM 785 C CA . ALA A 1 98 ? -13.032 -7.446 5.556 1.00 95.81 98 ALA A CA 1
ATOM 786 C C . ALA A 1 98 ? -12.241 -6.838 6.733 1.00 95.81 98 ALA A C 1
ATOM 788 O O . ALA A 1 98 ? -12.083 -7.497 7.757 1.00 95.81 98 ALA A O 1
ATOM 789 N N . ASN A 1 99 ? -11.728 -5.610 6.593 1.00 95.12 99 ASN A N 1
ATOM 790 C CA . ASN A 1 99 ? -10.826 -4.968 7.553 1.00 95.12 99 ASN A CA 1
ATOM 791 C C . ASN A 1 99 ? -11.253 -3.534 7.905 1.00 95.12 99 ASN A C 1
ATOM 793 O O . ASN A 1 99 ? -10.412 -2.686 8.204 1.00 95.12 99 ASN A O 1
ATOM 797 N N . LEU A 1 100 ? -12.559 -3.244 7.869 1.00 93.31 100 LEU A N 1
ATOM 798 C CA . LEU A 1 100 ? -13.095 -1.917 8.201 1.00 93.31 100 LEU A CA 1
ATOM 799 C C . LEU A 1 100 ? -12.694 -1.455 9.610 1.00 93.31 100 LEU A C 1
ATOM 801 O O . LEU A 1 100 ? -12.481 -0.265 9.823 1.00 93.31 100 LEU A O 1
ATOM 805 N N . ASP A 1 101 ? -12.546 -2.395 10.546 1.00 92.25 101 ASP A N 1
ATOM 806 C CA . ASP A 1 101 ? -12.070 -2.172 11.917 1.00 92.25 101 ASP A CA 1
ATOM 807 C C . ASP A 1 101 ? -10.653 -1.583 11.980 1.00 92.25 101 ASP A C 1
ATOM 809 O O . ASP A 1 101 ? -10.293 -0.947 12.967 1.00 92.25 101 ASP A O 1
ATOM 813 N N . LYS A 1 102 ? -9.859 -1.768 10.920 1.00 91.88 102 LYS A N 1
ATOM 814 C CA . LYS A 1 102 ? -8.463 -1.325 10.829 1.00 91.88 102 LYS A CA 1
ATOM 815 C C . LYS A 1 102 ? -8.309 -0.002 10.088 1.00 91.88 102 LYS A C 1
ATOM 817 O O . LYS A 1 102 ? -7.194 0.489 10.014 1.00 91.88 102 LYS A O 1
ATOM 822 N N . LEU A 1 103 ? -9.378 0.575 9.533 1.00 90.06 103 LEU A N 1
ATOM 823 C CA . LEU A 1 103 ? -9.368 1.888 8.868 1.00 90.06 103 LEU A CA 1
ATOM 824 C C . LEU A 1 103 ? -9.697 3.005 9.875 1.00 90.06 103 LEU A C 1
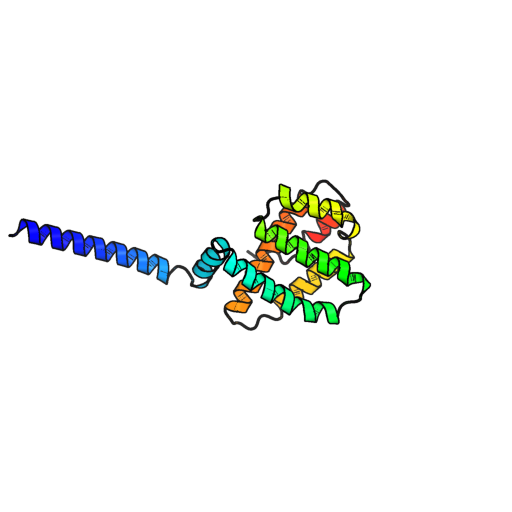ATOM 826 O O . LEU A 1 103 ? -10.689 3.731 9.758 1.00 90.06 103 LEU A O 1
ATOM 830 N N . ASP A 1 104 ? -8.866 3.113 10.908 1.00 88.38 104 ASP A N 1
ATOM 831 C CA . ASP A 1 104 ? -9.022 4.045 12.023 1.00 88.38 104 ASP A CA 1
ATOM 832 C C . ASP A 1 104 ? -7.847 5.039 12.123 1.00 88.38 104 ASP A C 1
ATOM 834 O O . ASP A 1 104 ? -6.916 5.048 11.314 1.00 88.38 104 ASP A O 1
ATOM 838 N N . ASN A 1 105 ? -7.861 5.889 13.148 1.00 85.31 105 ASN A N 1
ATOM 839 C CA . ASN A 1 105 ? -6.799 6.876 13.358 1.00 85.31 105 ASN A CA 1
ATOM 840 C C . ASN A 1 105 ? -5.448 6.217 13.699 1.00 85.31 105 ASN A C 1
ATOM 842 O O . ASN A 1 105 ? -4.390 6.803 13.463 1.00 85.31 105 ASN A O 1
ATOM 846 N N . ASN A 1 106 ? -5.455 4.985 14.223 1.00 88.06 106 ASN A N 1
ATOM 847 C CA . ASN A 1 106 ? -4.221 4.236 14.450 1.00 88.06 106 ASN A CA 1
ATOM 848 C C . ASN A 1 106 ? -3.574 3.837 13.119 1.00 88.06 106 ASN A C 1
ATOM 850 O O . ASN A 1 106 ? -2.348 3.845 13.002 1.00 88.06 106 ASN A O 1
ATOM 854 N N . PHE A 1 107 ? -4.377 3.541 12.097 1.00 87.69 107 PHE A N 1
ATOM 855 C CA . PHE A 1 107 ? -3.877 3.261 10.756 1.00 87.69 107 PHE A CA 1
ATOM 856 C C . PHE A 1 107 ? -3.187 4.467 10.119 1.00 87.69 107 PHE A C 1
ATOM 858 O O . PHE A 1 107 ? -2.107 4.305 9.550 1.00 87.69 107 PHE A O 1
ATOM 865 N N . VAL A 1 108 ? -3.730 5.678 10.297 1.00 83.19 108 VAL A N 1
ATOM 866 C CA . VAL A 1 108 ? -3.066 6.931 9.880 1.00 83.19 108 VAL A CA 1
ATOM 867 C C . VAL A 1 108 ? -1.669 7.028 10.500 1.00 83.19 108 VAL A C 1
ATOM 869 O O . VAL A 1 108 ? -0.680 7.249 9.797 1.00 83.19 108 VAL A O 1
ATOM 872 N N . HIS A 1 109 ? -1.561 6.785 11.809 1.00 82.81 109 HIS A N 1
ATOM 873 C CA . HIS A 1 109 ? -0.285 6.828 12.522 1.00 82.81 109 HIS A CA 1
ATOM 874 C C . HIS A 1 109 ? 0.721 5.789 11.995 1.00 82.81 109 HIS A C 1
ATOM 876 O O . HIS A 1 109 ? 1.907 6.089 11.820 1.00 82.81 109 HIS A O 1
ATOM 882 N N . ILE A 1 110 ? 0.268 4.565 11.705 1.00 83.81 110 ILE A N 1
ATOM 883 C CA . ILE A 1 110 ? 1.117 3.505 11.142 1.00 83.81 110 ILE A CA 1
ATOM 884 C C . ILE A 1 110 ? 1.585 3.827 9.734 1.00 83.81 110 ILE A C 1
ATOM 886 O O . ILE A 1 110 ? 2.761 3.615 9.420 1.00 83.81 110 ILE A O 1
ATOM 890 N N . LEU A 1 111 ? 0.704 4.376 8.906 1.00 81.06 111 LEU A N 1
ATOM 891 C CA . LEU A 1 111 ? 1.029 4.794 7.553 1.00 81.06 111 LEU A CA 1
ATOM 892 C C . LEU A 1 111 ? 2.102 5.893 7.562 1.00 81.06 111 LEU A C 1
ATOM 894 O O . LEU A 1 111 ? 3.116 5.761 6.875 1.00 81.06 111 LEU A O 1
ATOM 898 N N . GLN A 1 112 ? 1.946 6.914 8.411 1.00 79.25 112 GLN A N 1
ATOM 899 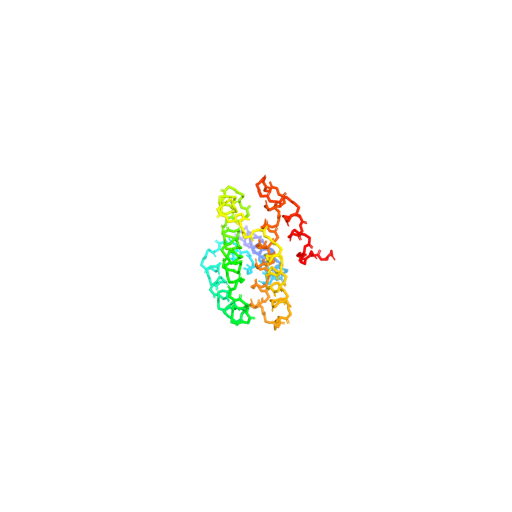C CA . GLN A 1 112 ? 2.919 8.000 8.577 1.00 79.25 112 GLN A CA 1
ATOM 900 C C . GLN A 1 112 ? 4.260 7.512 9.134 1.00 79.25 112 GLN A C 1
ATOM 902 O O . GLN A 1 112 ? 5.316 7.856 8.596 1.00 79.25 112 GLN A O 1
ATOM 907 N N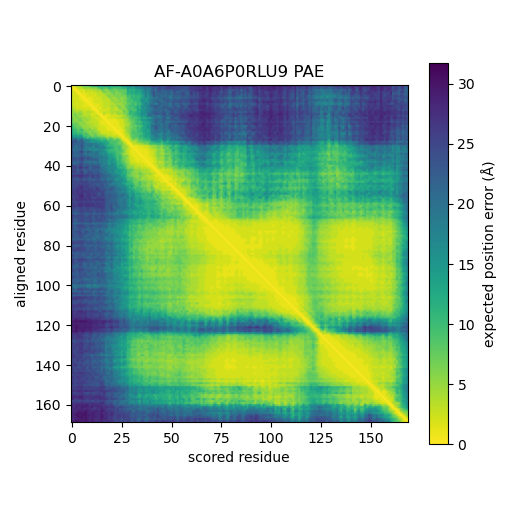 . THR A 1 113 ? 4.237 6.682 10.181 1.00 77.50 113 THR A N 1
ATOM 908 C CA . THR A 1 113 ? 5.451 6.116 10.791 1.00 77.50 113 THR A CA 1
ATOM 909 C C . THR A 1 113 ? 6.215 5.264 9.776 1.00 77.50 113 THR A C 1
ATOM 911 O O . THR A 1 113 ? 7.430 5.403 9.627 1.00 77.50 113 THR A O 1
ATOM 914 N N . SER A 1 114 ? 5.502 4.425 9.019 1.00 75.31 114 SER A N 1
ATOM 915 C CA . SER A 1 114 ? 6.092 3.537 8.011 1.00 75.31 114 SER A CA 1
ATOM 916 C C . SER A 1 114 ? 6.632 4.301 6.803 1.00 75.31 114 SER A C 1
ATOM 918 O O . SER A 1 114 ? 7.704 3.961 6.297 1.00 75.31 114 SER A O 1
ATOM 920 N N . ALA A 1 115 ? 5.921 5.337 6.347 1.00 68.94 115 ALA A N 1
ATOM 921 C CA . ALA A 1 115 ? 6.387 6.221 5.285 1.00 68.94 115 ALA A CA 1
ATOM 922 C C . ALA A 1 115 ? 7.664 6.948 5.729 1.00 68.94 115 ALA A C 1
ATOM 924 O O . ALA A 1 115 ? 8.695 6.854 5.068 1.00 68.94 115 ALA A O 1
ATOM 925 N N . THR A 1 116 ? 7.632 7.589 6.895 1.00 66.06 116 THR A N 1
ATOM 926 C CA . THR A 1 116 ? 8.750 8.373 7.435 1.00 66.06 116 THR A CA 1
ATOM 927 C C . THR A 1 116 ? 9.996 7.516 7.661 1.00 66.06 116 THR A C 1
ATOM 929 O O . THR A 1 116 ? 11.078 7.879 7.202 1.00 66.06 116 THR A O 1
ATOM 932 N N . ALA A 1 117 ? 9.858 6.335 8.273 1.00 65.12 117 ALA A N 1
ATOM 933 C CA . ALA A 1 117 ? 10.975 5.414 8.489 1.00 65.12 117 ALA A CA 1
ATOM 934 C C . ALA A 1 117 ? 11.647 4.972 7.175 1.00 65.12 117 ALA A C 1
ATOM 936 O O . ALA A 1 117 ? 12.863 4.779 7.131 1.00 65.12 117 ALA A O 1
ATOM 937 N N . LYS A 1 118 ? 10.878 4.841 6.087 1.00 63.22 118 LYS A N 1
ATOM 938 C CA . LYS A 1 118 ? 11.408 4.443 4.775 1.00 63.22 118 LYS A CA 1
ATOM 939 C C . LYS A 1 118 ? 11.952 5.605 3.949 1.00 63.22 118 LYS A C 1
ATOM 941 O O . LYS A 1 118 ? 12.919 5.403 3.219 1.00 63.22 118 LYS A O 1
ATOM 946 N N . PHE A 1 119 ? 11.376 6.801 4.064 1.00 53.97 119 PHE A N 1
ATOM 947 C CA . PHE A 1 119 ? 11.846 7.992 3.348 1.00 53.97 119 PHE A CA 1
ATOM 948 C C . PHE A 1 119 ? 13.055 8.661 4.017 1.00 53.97 119 PHE A C 1
ATOM 950 O O . PHE A 1 119 ? 13.874 9.246 3.315 1.00 53.97 119 PHE A O 1
ATOM 957 N N . LEU A 1 120 ? 13.216 8.542 5.340 1.00 48.81 120 LEU A N 1
ATOM 958 C CA . LEU A 1 120 ? 14.364 9.105 6.065 1.00 48.81 120 LEU A CA 1
ATOM 959 C C . LEU A 1 120 ? 15.568 8.149 6.159 1.00 48.81 120 LEU A C 1
ATOM 961 O O . LEU A 1 120 ? 16.681 8.598 6.407 1.00 48.81 120 LEU A O 1
ATOM 965 N N . GLY A 1 121 ? 15.380 6.844 5.924 1.00 50.00 121 GLY A N 1
ATOM 966 C CA . GLY A 1 121 ? 16.450 5.831 5.929 1.00 50.00 121 GLY A CA 1
ATOM 967 C C . GLY A 1 121 ? 17.145 5.605 4.577 1.00 50.00 121 GLY A C 1
ATOM 968 O O . GLY A 1 121 ? 17.823 4.586 4.393 1.00 50.00 121 GLY A O 1
ATOM 969 N N . VAL A 1 122 ? 16.938 6.496 3.600 1.00 52.44 122 VAL A N 1
ATOM 970 C CA . VAL A 1 122 ? 17.439 6.336 2.226 1.00 52.44 122 VAL A CA 1
ATOM 971 C C . VAL A 1 122 ? 18.946 6.601 2.183 1.00 52.44 122 VAL A C 1
ATOM 973 O O . VAL A 1 122 ? 19.401 7.695 1.869 1.00 52.44 122 VAL A O 1
ATOM 976 N N . GLU A 1 123 ? 19.744 5.568 2.450 1.00 54.94 123 GLU A N 1
ATOM 977 C CA . GLU A 1 123 ? 21.078 5.501 1.850 1.00 54.94 123 GLU A CA 1
ATOM 978 C C . GLU A 1 123 ? 20.915 5.463 0.326 1.00 54.94 123 GLU A C 1
ATOM 980 O O . GLU A 1 123 ? 20.077 4.738 -0.215 1.00 54.94 123 GLU A O 1
ATOM 985 N N . THR A 1 124 ? 21.734 6.248 -0.362 1.00 56.38 124 THR A N 1
ATOM 986 C CA . THR A 1 124 ? 21.605 6.662 -1.767 1.00 56.38 124 THR A CA 1
ATOM 987 C C . THR A 1 124 ? 21.884 5.566 -2.804 1.00 56.38 124 THR A C 1
ATOM 989 O O . THR A 1 124 ? 22.18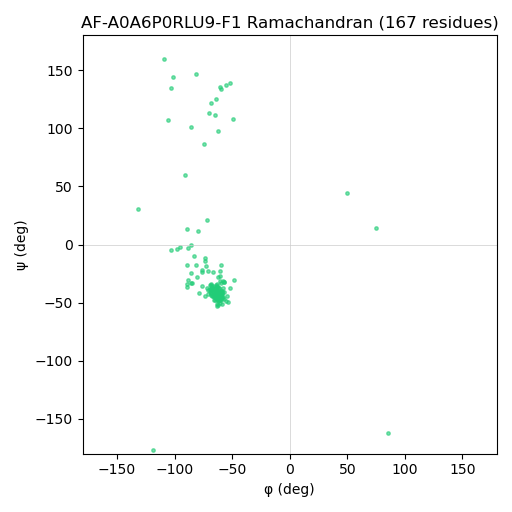8 5.871 -3.957 1.00 56.38 124 THR A O 1
ATOM 992 N N . ASN A 1 125 ? 21.792 4.281 -2.446 1.00 67.19 125 ASN A N 1
ATOM 993 C CA . ASN A 1 125 ? 21.988 3.216 -3.424 1.00 67.19 125 ASN A CA 1
ATOM 994 C C . ASN A 1 125 ? 20.714 2.965 -4.252 1.00 67.19 125 ASN A C 1
ATOM 996 O O . ASN A 1 125 ? 19.581 3.108 -3.785 1.00 67.19 125 ASN A O 1
ATOM 1000 N N . ALA A 1 126 ? 20.907 2.582 -5.517 1.00 68.25 126 ALA A N 1
ATOM 1001 C CA . ALA A 1 126 ? 19.820 2.430 -6.484 1.00 68.25 126 ALA A CA 1
ATOM 1002 C C . ALA A 1 126 ? 18.738 1.434 -6.025 1.00 68.25 126 ALA A C 1
ATOM 1004 O O . ALA A 1 126 ? 17.559 1.630 -6.307 1.00 68.25 126 ALA A O 1
ATOM 1005 N N . ALA A 1 127 ? 19.114 0.390 -5.279 1.00 66.62 127 ALA A N 1
ATOM 1006 C CA . ALA A 1 127 ? 18.176 -0.612 -4.780 1.00 66.62 127 ALA A CA 1
ATOM 1007 C C . ALA A 1 127 ? 17.188 -0.026 -3.759 1.00 66.62 127 ALA A C 1
ATOM 1009 O O . ALA A 1 127 ? 15.982 -0.230 -3.899 1.00 66.62 127 ALA A O 1
ATOM 1010 N N . LYS A 1 128 ? 17.673 0.741 -2.771 1.00 69.75 128 LYS A N 1
ATOM 1011 C CA . LYS A 1 128 ? 16.814 1.423 -1.789 1.00 69.75 128 LYS A CA 1
ATOM 1012 C C . LYS A 1 128 ? 15.886 2.428 -2.464 1.00 69.75 128 LYS A C 1
ATOM 1014 O O . LYS A 1 128 ? 14.699 2.446 -2.158 1.00 69.75 128 LYS A O 1
ATOM 1019 N N . TYR A 1 129 ? 16.392 3.182 -3.441 1.00 71.00 129 TYR A N 1
ATOM 1020 C CA . TYR A 1 129 ? 15.571 4.102 -4.231 1.00 71.00 129 TYR A CA 1
ATOM 1021 C C . TYR A 1 129 ? 14.404 3.388 -4.938 1.00 71.00 129 TYR A C 1
ATOM 1023 O O . TYR A 1 129 ? 13.260 3.833 -4.850 1.00 71.00 129 TYR A O 1
ATOM 1031 N N . ILE A 1 130 ? 14.666 2.250 -5.592 1.00 71.19 130 ILE A N 1
ATOM 1032 C CA . ILE A 1 130 ? 13.630 1.470 -6.289 1.00 71.19 130 ILE A CA 1
ATOM 1033 C C . ILE A 1 130 ? 12.582 0.941 -5.304 1.00 71.19 130 ILE A C 1
ATOM 1035 O O . ILE A 1 130 ? 11.387 1.024 -5.584 1.00 71.19 130 ILE A O 1
ATOM 1039 N N . VAL A 1 131 ? 13.010 0.428 -4.145 1.00 72.06 131 VAL A N 1
ATOM 1040 C CA . VAL A 1 131 ? 12.097 -0.050 -3.094 1.00 72.06 131 VAL A CA 1
ATOM 1041 C C . VAL A 1 131 ? 11.199 1.086 -2.605 1.00 72.06 131 VAL A C 1
ATOM 1043 O O . VAL A 1 131 ? 9.981 0.915 -2.549 1.00 72.06 131 VAL A O 1
ATOM 1046 N N . SER A 1 132 ? 11.768 2.255 -2.309 1.00 72.44 132 SER A N 1
ATOM 1047 C CA . SER A 1 132 ? 11.001 3.421 -1.860 1.00 72.44 132 SER A CA 1
ATOM 1048 C C . SER A 1 132 ? 9.996 3.889 -2.911 1.00 72.44 132 SER A C 1
ATOM 1050 O O . SER A 1 132 ? 8.844 4.154 -2.577 1.00 72.44 132 SER A O 1
ATOM 1052 N N . MET A 1 133 ? 10.391 3.932 -4.186 1.00 73.44 133 MET A N 1
ATOM 1053 C CA . MET A 1 133 ? 9.496 4.343 -5.270 1.00 73.44 133 MET A CA 1
ATOM 1054 C C . MET A 1 133 ? 8.361 3.337 -5.497 1.00 73.44 133 MET A C 1
ATOM 1056 O O . MET A 1 133 ? 7.216 3.730 -5.703 1.00 73.44 133 MET A O 1
ATOM 1060 N N . PHE A 1 134 ? 8.653 2.038 -5.402 1.00 75.44 134 PHE A N 1
ATOM 1061 C CA . PHE A 1 134 ? 7.642 0.988 -5.507 1.00 75.44 134 PHE A CA 1
ATOM 1062 C C . PHE A 1 134 ? 6.573 1.112 -4.412 1.00 75.44 134 PHE A C 1
ATOM 1064 O O . PHE A 1 134 ? 5.379 1.022 -4.687 1.00 75.44 134 PHE A O 1
ATOM 1071 N N . ILE A 1 135 ? 6.996 1.380 -3.176 1.00 76.38 135 ILE A N 1
ATOM 1072 C CA . ILE A 1 135 ? 6.087 1.571 -2.042 1.00 76.38 135 ILE A CA 1
ATOM 1073 C C . ILE A 1 135 ? 5.281 2.858 -2.202 1.00 76.38 135 ILE A C 1
ATOM 1075 O O . ILE A 1 135 ? 4.084 2.848 -1.941 1.00 76.38 135 ILE A O 1
ATOM 1079 N N . ALA A 1 136 ? 5.910 3.944 -2.658 1.00 76.56 136 ALA A N 1
ATOM 1080 C CA . ALA A 1 136 ? 5.222 5.205 -2.916 1.00 76.56 136 ALA A CA 1
ATOM 1081 C C . ALA A 1 136 ? 4.096 5.037 -3.949 1.00 76.56 136 ALA A C 1
ATOM 1083 O O . ALA A 1 136 ? 2.996 5.540 -3.738 1.00 76.56 136 ALA A O 1
ATOM 1084 N N . ASN A 1 137 ? 4.342 4.275 -5.019 1.00 78.88 137 ASN A N 1
ATOM 1085 C CA . ASN A 1 137 ? 3.316 3.966 -6.015 1.00 78.88 137 ASN A CA 1
ATOM 1086 C C . ASN A 1 137 ? 2.178 3.131 -5.413 1.00 78.88 137 ASN A C 1
ATOM 1088 O O . ASN A 1 137 ? 1.019 3.499 -5.561 1.00 78.88 137 ASN A O 1
ATOM 1092 N N . ALA A 1 138 ? 2.498 2.069 -4.665 1.00 83.00 138 ALA A N 1
ATOM 1093 C CA . ALA A 1 138 ? 1.488 1.240 -4.003 1.00 83.00 138 ALA A CA 1
ATOM 1094 C C . ALA A 1 138 ? 0.611 2.054 -3.037 1.00 83.00 138 ALA A C 1
ATOM 1096 O O . ALA A 1 138 ? -0.600 1.872 -2.979 1.00 83.00 138 ALA A O 1
ATOM 1097 N N . ILE A 1 139 ? 1.224 2.972 -2.291 1.00 83.25 139 ILE A N 1
ATOM 1098 C CA . ILE A 1 139 ? 0.536 3.892 -1.386 1.00 83.25 139 ILE A CA 1
ATOM 1099 C C . ILE A 1 139 ? -0.378 4.848 -2.167 1.00 83.25 139 ILE A C 1
ATOM 1101 O O . ILE A 1 139 ? -1.522 5.065 -1.770 1.00 83.25 139 ILE A O 1
ATOM 1105 N N . SER A 1 140 ? 0.109 5.406 -3.279 1.00 82.62 140 SER A N 1
ATOM 1106 C CA . SER A 1 140 ? -0.664 6.304 -4.142 1.00 82.62 140 SER A CA 1
ATOM 1107 C C . SER A 1 140 ? -1.902 5.606 -4.707 1.00 82.62 140 SER A C 1
ATOM 1109 O O . SER A 1 140 ? -3.012 6.115 -4.567 1.00 82.62 140 SER A O 1
ATOM 1111 N N . ASP A 1 141 ? -1.726 4.421 -5.289 1.00 86.75 141 ASP A N 1
ATOM 1112 C CA . ASP A 1 141 ? -2.818 3.635 -5.870 1.00 86.75 141 ASP A CA 1
ATOM 1113 C C . ASP A 1 141 ? -3.845 3.242 -4.800 1.00 86.75 141 ASP A C 1
ATOM 1115 O O . ASP A 1 141 ? -5.053 3.374 -5.005 1.00 86.75 141 ASP A O 1
ATOM 1119 N N . PHE A 1 142 ? -3.368 2.834 -3.619 1.00 89.00 142 PHE A N 1
ATOM 1120 C CA . PHE A 1 142 ? -4.223 2.502 -2.482 1.00 89.00 142 PHE A CA 1
ATOM 1121 C C . PHE A 1 142 ? -5.058 3.710 -2.044 1.00 89.00 142 PHE A C 1
ATOM 1123 O O . PHE A 1 142 ? -6.251 3.569 -1.792 1.00 89.00 142 PHE A O 1
ATOM 1130 N N . SER A 1 143 ? -4.464 4.902 -2.013 1.00 85.25 143 SER A N 1
ATOM 1131 C CA . SER A 1 143 ? -5.151 6.139 -1.619 1.00 85.25 143 SER A CA 1
ATOM 1132 C C . SER A 1 143 ? -6.252 6.524 -2.588 1.00 85.25 143 SER A C 1
ATOM 1134 O O . SER A 1 143 ? -7.345 6.892 -2.163 1.00 85.25 143 SER A O 1
ATOM 1136 N N . THR A 1 144 ? -5.983 6.411 -3.890 1.00 87.25 144 THR A N 1
ATOM 1137 C CA . THR A 1 144 ? -7.009 6.604 -4.919 1.00 87.25 144 THR A CA 1
ATOM 1138 C C . THR A 1 144 ? -8.148 5.607 -4.718 1.00 87.25 144 THR A C 1
ATOM 1140 O O . THR A 1 144 ? -9.307 6.007 -4.697 1.00 87.25 144 THR A O 1
ATOM 1143 N N . CYS A 1 145 ? -7.831 4.334 -4.464 1.00 89.81 145 CYS A N 1
ATOM 1144 C CA . CYS A 1 145 ? -8.836 3.314 -4.170 1.00 89.81 145 CYS A CA 1
ATOM 1145 C C . CYS A 1 145 ? -9.671 3.652 -2.924 1.00 89.81 145 CYS A C 1
ATOM 1147 O O . CYS A 1 145 ? -10.896 3.539 -2.950 1.00 89.81 145 CYS A O 1
ATOM 1149 N N . LEU A 1 146 ? -9.014 4.083 -1.845 1.00 89.75 146 LEU A N 1
ATOM 1150 C CA . LEU A 1 146 ? -9.641 4.393 -0.562 1.00 89.75 146 LEU A CA 1
ATOM 1151 C C . LEU A 1 146 ? -10.535 5.637 -0.635 1.00 89.75 146 LEU A C 1
ATOM 1153 O O . LEU A 1 146 ? -11.574 5.682 0.021 1.00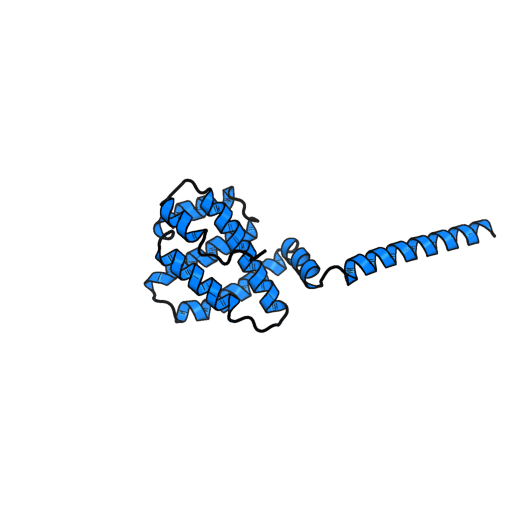 89.75 146 LEU A O 1
ATOM 1157 N N . LYS A 1 147 ? -10.163 6.628 -1.454 1.00 86.31 147 LYS A N 1
ATOM 1158 C CA . LYS A 1 147 ? -10.966 7.833 -1.702 1.00 86.31 147 LYS A CA 1
ATOM 1159 C C . LYS A 1 147 ? -12.347 7.496 -2.273 1.00 86.31 147 LYS A C 1
ATOM 1161 O O . LYS A 1 147 ? -13.336 8.114 -1.877 1.00 86.31 147 LYS A O 1
ATOM 1166 N N . ASP A 1 148 ? -12.398 6.515 -3.170 1.00 89.19 148 ASP A N 1
ATOM 1167 C CA . ASP A 1 148 ? -13.622 6.098 -3.860 1.00 89.19 148 ASP A CA 1
ATOM 1168 C C . ASP A 1 148 ? -14.319 4.909 -3.171 1.00 89.19 148 ASP A C 1
ATOM 1170 O O . ASP A 1 148 ? -15.397 4.485 -3.588 1.00 89.19 148 ASP A O 1
ATOM 1174 N N . PHE A 1 149 ? -13.736 4.379 -2.090 1.00 91.06 149 PHE A N 1
ATOM 1175 C CA . PHE A 1 149 ? -14.270 3.229 -1.370 1.00 91.06 149 PHE A CA 1
ATOM 1176 C C . PHE A 1 149 ? -15.585 3.584 -0.640 1.00 91.06 149 PHE A C 1
ATOM 1178 O O . PHE A 1 149 ? -15.598 4.485 0.205 1.00 91.06 149 PHE A O 1
ATOM 1185 N N . PRO A 1 150 ? -16.706 2.888 -0.929 1.00 88.25 150 PRO A N 1
ATOM 1186 C CA . PRO A 1 150 ? -18.030 3.308 -0.466 1.00 88.25 150 PRO A CA 1
ATOM 1187 C C . PRO A 1 150 ? -18.375 2.885 0.971 1.00 88.25 150 PRO A C 1
ATOM 1189 O O . PRO A 1 150 ? -19.398 3.325 1.493 1.00 88.25 150 PRO A O 1
ATOM 1192 N N . LEU A 1 151 ? -17.572 2.021 1.603 1.00 89.12 151 LEU A N 1
ATOM 1193 C CA . LEU A 1 151 ? -17.857 1.446 2.922 1.00 89.12 151 LEU A CA 1
ATOM 1194 C C . LEU A 1 151 ? -16.933 2.009 4.015 1.00 89.12 151 LEU A C 1
ATOM 1196 O O . LEU A 1 151 ? -15.837 2.502 3.750 1.00 89.12 151 LEU A O 1
ATOM 1200 N N . GLY A 1 152 ? -17.373 1.888 5.269 1.00 83.44 152 GLY A N 1
ATOM 1201 C CA . GLY A 1 152 ? -16.625 2.345 6.442 1.00 83.44 152 GLY A CA 1
ATOM 1202 C C . GLY A 1 152 ? -16.830 3.824 6.769 1.00 83.44 152 GLY A C 1
ATOM 1203 O O . GLY A 1 152 ? -17.797 4.457 6.342 1.00 83.44 152 GLY A O 1
ATOM 1204 N N . ASN A 1 153 ? -15.921 4.379 7.572 1.00 82.69 153 ASN A N 1
ATOM 1205 C CA . ASN A 1 153 ? -15.975 5.783 7.959 1.00 82.69 153 ASN A CA 1
ATOM 1206 C C . ASN A 1 153 ? -15.283 6.653 6.901 1.00 82.69 153 ASN A C 1
ATOM 1208 O O . ASN A 1 153 ? -14.059 6.779 6.872 1.00 82.69 153 ASN A O 1
ATOM 1212 N N . LYS A 1 154 ? -16.089 7.299 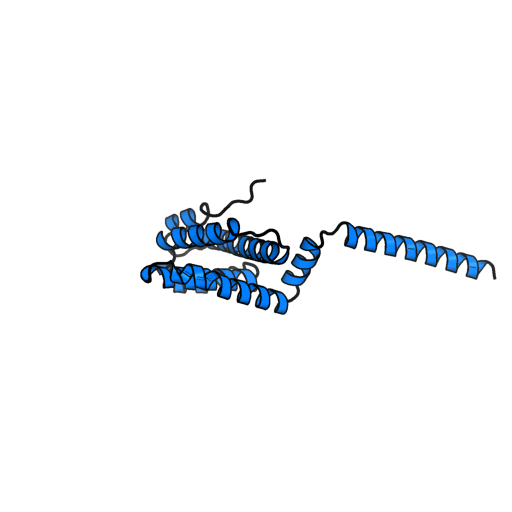6.054 1.00 78.75 154 LYS A N 1
ATOM 1213 C CA . LYS A 1 154 ? -15.598 8.169 4.979 1.00 78.75 154 LYS A CA 1
ATOM 1214 C C . LYS A 1 154 ? -14.727 9.327 5.484 1.00 78.75 154 LYS A C 1
ATOM 1216 O O . LYS A 1 154 ? -13.817 9.736 4.771 1.00 78.75 154 LYS A O 1
ATOM 1221 N N . ALA A 1 155 ? -14.974 9.839 6.693 1.00 76.56 155 ALA A N 1
ATOM 1222 C CA . ALA A 1 155 ? -14.143 10.889 7.278 1.00 76.56 155 ALA A CA 1
ATOM 1223 C C . ALA A 1 155 ? -12.731 10.369 7.594 1.00 76.56 155 ALA A C 1
ATOM 1225 O O . ALA A 1 155 ? -11.758 11.004 7.200 1.00 76.56 155 ALA A O 1
ATOM 1226 N N . ASN A 1 156 ? -12.619 9.174 8.184 1.00 77.50 156 ASN A N 1
ATOM 1227 C CA . ASN A 1 156 ? -11.324 8.534 8.443 1.00 77.50 156 ASN A CA 1
ATOM 1228 C C . ASN A 1 156 ? -10.585 8.221 7.133 1.00 77.50 156 ASN A C 1
ATOM 1230 O O . ASN A 1 156 ? -9.401 8.519 6.998 1.00 77.50 156 ASN A O 1
ATOM 1234 N N . ASN A 1 157 ? -11.292 7.688 6.128 1.00 80.25 157 ASN A N 1
ATOM 1235 C CA . ASN A 1 157 ? -10.719 7.425 4.802 1.00 80.25 157 ASN A CA 1
ATOM 1236 C C . ASN A 1 157 ? -10.134 8.707 4.180 1.00 80.25 157 ASN A C 1
ATOM 1238 O O . ASN A 1 157 ? -9.043 8.691 3.613 1.00 80.25 157 ASN A O 1
ATOM 1242 N N . MET A 1 158 ? -10.832 9.835 4.338 1.00 76.94 158 MET A N 1
ATOM 1243 C CA . MET A 1 158 ? -10.395 11.152 3.872 1.00 76.94 158 MET A CA 1
ATOM 1244 C C . MET A 1 158 ? -9.271 11.774 4.705 1.00 76.94 158 MET A C 1
ATOM 1246 O O . MET A 1 158 ? -8.680 12.736 4.236 1.00 76.94 158 MET A O 1
ATOM 1250 N N . GLU A 1 159 ? -8.961 11.272 5.899 1.00 75.94 159 GLU A N 1
ATOM 1251 C CA . GLU A 1 159 ? -7.786 11.683 6.682 1.00 75.94 159 GLU A CA 1
ATOM 1252 C C . GLU A 1 159 ? -6.553 10.841 6.322 1.00 75.94 159 GLU A C 1
ATOM 1254 O O . GLU A 1 159 ? -5.428 11.345 6.313 1.00 75.94 159 GLU A O 1
ATOM 1259 N N . ILE A 1 160 ? -6.764 9.580 5.930 1.00 72.69 160 ILE A N 1
ATOM 1260 C CA . ILE A 1 160 ? -5.724 8.667 5.434 1.00 72.69 160 ILE A CA 1
ATOM 1261 C C . ILE A 1 160 ? -5.171 9.131 4.072 1.00 72.69 160 ILE A C 1
ATOM 1263 O O . ILE A 1 160 ? -3.968 9.052 3.834 1.00 72.69 160 ILE A O 1
ATOM 1267 N N . VAL A 1 161 ? -6.025 9.649 3.181 1.00 70.88 161 VAL A N 1
ATOM 1268 C CA . VAL A 1 161 ? -5.625 10.084 1.825 1.00 70.88 161 VAL A CA 1
ATOM 1269 C C . VAL A 1 161 ? -4.634 11.278 1.820 1.00 70.88 161 VAL A C 1
ATOM 1271 O O . VAL A 1 161 ? -3.642 11.211 1.095 1.00 70.88 161 VAL A O 1
ATOM 1274 N N . PRO A 1 162 ? -4.831 12.365 2.596 1.00 57.47 162 PRO A N 1
ATOM 1275 C CA . PRO A 1 162 ? -3.955 13.542 2.611 1.00 57.47 162 PRO A CA 1
ATOM 1276 C C . PRO A 1 162 ? -2.695 13.387 3.464 1.00 57.47 162 PRO A C 1
ATOM 1278 O O . PRO A 1 162 ? -1.760 14.166 3.305 1.00 57.47 162 PRO A O 1
ATOM 1281 N N . SER A 1 163 ? -2.650 12.418 4.382 1.00 57.09 163 SER A N 1
ATOM 1282 C CA . SER A 1 163 ? -1.513 12.212 5.294 1.00 57.09 163 SER A CA 1
ATOM 1283 C C . SER A 1 163 ? -0.331 11.470 4.653 1.00 57.09 163 SER A C 1
ATOM 1285 O O . SER A 1 163 ? 0.622 11.075 5.328 1.00 57.09 163 SER A O 1
ATOM 1287 N N . LEU A 1 164 ? -0.362 11.327 3.331 1.00 56.91 164 LEU A N 1
ATOM 1288 C CA . LEU A 1 164 ? 0.680 10.718 2.527 1.00 56.91 164 LEU A CA 1
ATOM 1289 C C . LEU A 1 164 ? 1.526 11.790 1.848 1.00 56.91 164 LEU A C 1
ATOM 1291 O O . LEU A 1 164 ? 0.987 12.820 1.447 1.00 56.91 164 LEU A O 1
ATOM 1295 N N . PRO A 1 165 ? 2.847 11.578 1.696 1.00 48.25 165 PRO A N 1
ATOM 1296 C CA . PRO A 1 165 ? 3.704 12.542 1.029 1.00 48.25 165 PRO A CA 1
ATOM 1297 C C . PRO A 1 165 ? 3.245 12.701 -0.423 1.00 48.25 165 PRO A C 1
ATOM 1299 O O . PRO A 1 165 ? 3.575 11.901 -1.299 1.00 48.25 165 PRO A O 1
ATOM 1302 N N . THR A 1 166 ? 2.459 13.744 -0.678 1.00 42.47 166 THR A N 1
ATOM 1303 C CA . THR A 1 166 ? 2.078 14.145 -2.023 1.00 42.47 166 THR A CA 1
ATOM 1304 C C . THR A 1 166 ? 3.348 14.565 -2.736 1.00 42.47 166 THR A C 1
ATOM 1306 O O . THR A 1 166 ? 4.090 15.416 -2.236 1.00 42.47 166 THR A O 1
ATOM 1309 N N . LYS A 1 167 ? 3.606 13.954 -3.892 1.00 38.12 167 LYS A N 1
ATOM 1310 C CA . LYS A 1 167 ? 4.690 14.336 -4.793 1.00 38.12 167 LYS A CA 1
ATOM 1311 C C . LYS A 1 167 ? 4.606 15.853 -5.002 1.00 38.12 167 LYS A C 1
ATOM 1313 O O . LYS A 1 167 ? 3.655 16.332 -5.614 1.00 38.12 167 LYS A O 1
ATOM 1318 N N . LYS A 1 168 ? 5.541 16.609 -4.418 1.00 26.91 168 LYS A N 1
ATOM 1319 C CA . LYS A 1 168 ? 5.659 18.043 -4.702 1.00 26.91 168 LYS A CA 1
ATOM 1320 C C . LYS A 1 168 ? 5.921 18.158 -6.216 1.00 26.91 168 LYS A C 1
ATOM 1322 O O . LYS A 1 168 ? 6.694 17.328 -6.708 1.00 26.91 168 LYS A O 1
ATOM 1327 N N . PRO A 1 169 ? 5.224 19.057 -6.936 1.00 35.94 169 PRO A N 1
ATOM 1328 C CA . PRO A 1 169 ? 5.372 19.196 -8.384 1.00 35.94 169 PRO A CA 1
ATOM 1329 C C . PRO A 1 169 ? 6.830 19.393 -8.803 1.00 35.94 169 PRO A C 1
ATOM 1331 O O . PRO A 1 169 ? 7.583 20.036 -8.033 1.00 35.94 169 PRO A O 1
#

Nearest PDB structures (foldseek):
  8je2-assembly1_A  TM=3.939E-01  e=9.351E+00  Homo sapiens

Secondary structure (DSSP, 8-state):
-HHHHHHHHHHHHHHHHHHHHHHHHHHHS-HHHHHHHHHHH-HHHHHHHHHHHHHHHHHHHHTS-GGGHHHHHHHHHHHHHHHHTTT-HHHHHHHHHTTGGGSSHHHHHHHHHHHHHHHHS--S-HHHHHHHHHHHHHHHHHHHHHHH--SS-HHHHHHHTTTS-----

Sequence (169 aa):
MQQLLFVKQTLLKLGHGFIQLLVIIFVRLPVVVLTLVLVLIFPSLRRKLYSQILITTAGIREKLPDKLHSQLDFLIQVLQVTAYSNGNSEVIYPLLQANLDKLDNNFVHILQTSATAKFLGVETNAAKYIVSMFIANAISDFSTCLKDFPLGNKANNMEIVPSLPTKKP

pLDDT: mean 76.34, std 12.97, range [26.91, 96.38]